Protein AF-A0A1U7GIL3-F1 (afdb_monomer)

Mean predicted aligned error: 12.91 Å

pLDDT: mean 74.35, std 17.23, range [34.69, 93.06]

Sequence (119 aa):
MAKARNFRKIQHPAPMVRARALSLGDRKPGAQVVPALVGRLDDPDPVVRMAAHEELKQRTGRDFGYVPWAEDPERQAAVGRWRDWLSGKEPRATPSPQTTATATPQHQATTQIRRTIPN

Radius of gyration: 22.85 Å; Cα contacts (8 Å, |Δi|>4): 111; chains: 1; bounding box: 63×76×37 Å

Secondary structure (DSSP, 8-state):
------GGGGG-SSHHHHHHHHHT---S-HHHHHHHHHGGGG-SSHHHHHHHHHHHHHHH-------TTS-HHHHHHHHHHHHHHHTTSPPPPP--S-S-S------------------

Nearest PDB structures (foldseek):
  6veh-assembly1_A  TM=5.799E-01  e=6.299E-01  synthetic construct
  8rbx-assembly1_d  TM=5.626E-01  e=5.298E-01  Homo sapiens
  7p0h-assembly2_B  TM=5.764E-01  e=6.674E-01  synthetic construct
  3ltm-assembly1_B  TM=5.778E-01  e=1.780E+00  synthetic construct

Solvent-accessible surface area (backbone atoms only — not comparable to full-atom values): 7508 Å² total; per-residue (Å²): 134,87,77,86,55,58,73,74,35,54,72,42,92,52,53,70,52,19,18,49,44,45,62,52,68,52,90,64,57,62,85,70,47,51,65,59,34,59,63,28,61,71,44,92,45,51,64,30,12,42,25,19,52,52,39,48,29,73,75,67,76,52,82,70,81,71,51,58,84,52,58,69,70,62,35,50,52,22,50,48,36,54,51,33,43,74,71,72,40,82,45,79,78,73,85,71,92,85,80,83,82,81,86,73,80,74,75,75,82,81,75,84,74,90,74,87,86,91,134

Structure (mmCIF, N/CA/C/O backbone):
data_AF-A0A1U7GIL3-F1
#
_entry.id   AF-A0A1U7GIL3-F1
#
loop_
_atom_site.gro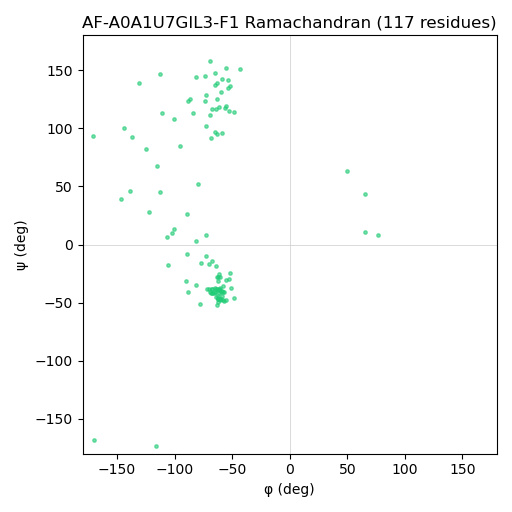up_PDB
_atom_site.id
_atom_site.type_symbol
_atom_site.label_atom_id
_atom_site.label_alt_id
_atom_site.label_comp_id
_atom_site.label_asym_id
_atom_site.label_entity_id
_atom_site.label_seq_id
_atom_site.pdbx_PDB_ins_code
_atom_site.Cartn_x
_atom_site.Cartn_y
_atom_site.Cartn_z
_atom_site.occupancy
_atom_site.B_iso_or_equiv
_atom_site.auth_seq_id
_atom_site.auth_comp_id
_atom_site.auth_asym_id
_atom_site.auth_atom_id
_atom_site.pdbx_PDB_model_num
ATOM 1 N N . MET A 1 1 ? -24.630 -6.626 -12.609 1.00 34.69 1 MET A N 1
ATOM 2 C CA . MET A 1 1 ? -24.094 -7.523 -11.555 1.00 34.69 1 MET A CA 1
ATOM 3 C C . MET A 1 1 ? -22.566 -7.480 -11.594 1.00 34.69 1 MET A C 1
ATOM 5 O O . MET A 1 1 ? -21.984 -7.938 -12.568 1.00 34.69 1 MET A O 1
ATOM 9 N N . ALA A 1 2 ? -21.898 -6.866 -10.611 1.00 39.28 2 ALA A N 1
ATOM 10 C CA . ALA A 1 2 ? -20.433 -6.777 -10.592 1.00 39.28 2 ALA A CA 1
ATOM 11 C C . ALA A 1 2 ? -19.829 -8.056 -9.981 1.00 39.28 2 ALA A C 1
ATOM 13 O O . ALA A 1 2 ? -20.034 -8.346 -8.805 1.00 39.28 2 ALA A O 1
ATOM 14 N N . LYS A 1 3 ? -19.122 -8.836 -10.806 1.00 42.94 3 LYS A N 1
ATOM 15 C CA . LYS A 1 3 ? -18.484 -10.115 -10.454 1.00 42.94 3 LYS A CA 1
ATOM 16 C C . LYS A 1 3 ? -17.401 -9.889 -9.386 1.00 42.94 3 LYS A C 1
ATOM 18 O O . LYS A 1 3 ? -16.503 -9.075 -9.602 1.00 42.94 3 LYS A O 1
ATOM 23 N N . ALA A 1 4 ? -17.489 -10.601 -8.260 1.00 48.56 4 ALA A N 1
ATOM 24 C CA . ALA A 1 4 ? -16.505 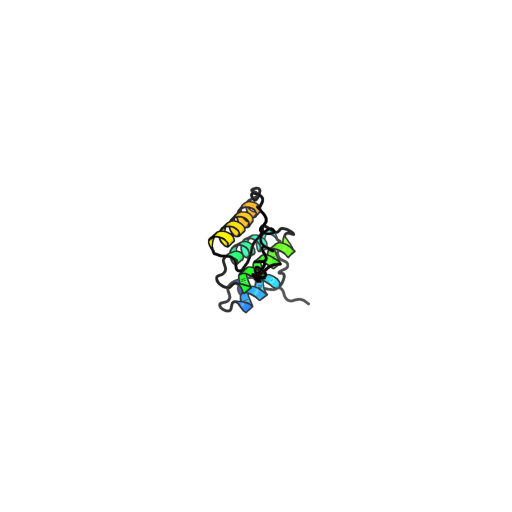-10.545 -7.176 1.00 48.56 4 ALA A CA 1
ATOM 25 C C . ALA A 1 4 ? -15.080 -10.810 -7.705 1.00 48.56 4 ALA A C 1
ATOM 27 O O . ALA A 1 4 ? -14.864 -11.698 -8.540 1.00 48.56 4 ALA A O 1
ATOM 28 N N . ARG A 1 5 ? -14.115 -9.989 -7.272 1.00 54.94 5 ARG A N 1
ATOM 29 C CA . ARG A 1 5 ? -12.754 -9.930 -7.818 1.00 54.94 5 ARG A CA 1
ATOM 30 C C . ARG A 1 5 ? -11.795 -10.707 -6.905 1.00 54.94 5 ARG A C 1
ATOM 32 O O . ARG A 1 5 ? -11.463 -10.301 -5.806 1.00 54.94 5 ARG A O 1
ATOM 39 N N . ASN A 1 6 ? -11.355 -11.872 -7.383 1.00 58.28 6 ASN A N 1
ATOM 40 C CA . ASN A 1 6 ? -10.619 -12.854 -6.582 1.00 58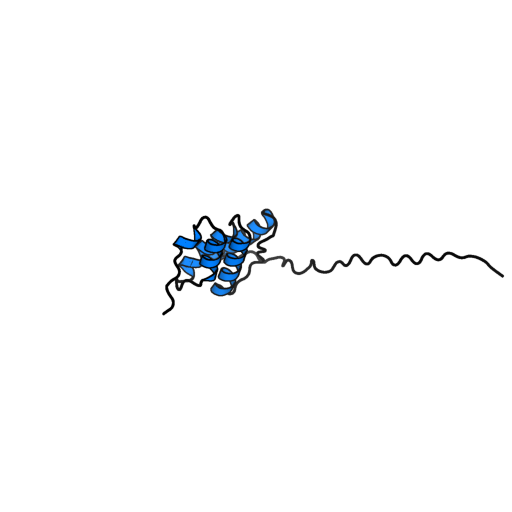.28 6 ASN A CA 1
ATOM 41 C C . ASN A 1 6 ? -9.171 -12.455 -6.239 1.00 58.28 6 ASN A C 1
ATOM 43 O O . ASN A 1 6 ? -8.340 -12.285 -7.131 1.00 58.28 6 ASN A O 1
ATOM 47 N N . PHE A 1 7 ? -8.839 -12.536 -4.946 1.00 61.66 7 PHE A N 1
ATOM 48 C CA . PHE A 1 7 ? -7.479 -12.464 -4.378 1.00 61.66 7 PHE A CA 1
ATOM 49 C C . PHE A 1 7 ? -6.461 -13.425 -5.013 1.00 61.66 7 PHE A C 1
ATOM 51 O O . PHE A 1 7 ? -5.267 -13.139 -5.015 1.00 61.66 7 PHE A O 1
ATOM 58 N N . ARG A 1 8 ? -6.914 -14.534 -5.615 1.00 63.06 8 ARG A N 1
ATOM 59 C CA . ARG A 1 8 ? -6.063 -15.441 -6.412 1.00 63.06 8 ARG A CA 1
ATOM 60 C C . ARG A 1 8 ? -5.271 -14.708 -7.505 1.00 63.06 8 ARG A C 1
ATOM 62 O O . ARG A 1 8 ? -4.172 -15.126 -7.840 1.00 63.06 8 ARG A O 1
ATOM 69 N N . LYS A 1 9 ? -5.793 -13.599 -8.042 1.00 66.44 9 LYS A N 1
ATOM 70 C CA . LYS A 1 9 ? -5.129 -12.827 -9.108 1.00 66.44 9 LYS A CA 1
ATOM 71 C C . LYS A 1 9 ? -3.972 -11.952 -8.613 1.00 66.44 9 LYS A C 1
ATOM 73 O O . LYS A 1 9 ? -3.138 -11.556 -9.418 1.00 66.44 9 LYS A O 1
ATOM 78 N N . ILE A 1 10 ? -3.871 -11.710 -7.305 1.00 70.62 10 ILE A N 1
ATOM 79 C CA . ILE A 1 10 ? -2.746 -10.983 -6.695 1.00 70.62 10 ILE A CA 1
ATOM 80 C C . ILE A 1 10 ? -1.450 -11.819 -6.750 1.00 70.62 10 ILE A C 1
ATOM 82 O O . ILE A 1 10 ? -0.361 -11.274 -6.633 1.00 70.62 10 ILE A O 1
ATOM 86 N N . GLN A 1 11 ? -1.537 -13.133 -6.980 1.00 75.62 11 GLN A N 1
ATOM 87 C CA . GLN A 1 11 ? -0.385 -14.042 -7.107 1.00 75.62 11 GLN A CA 1
ATOM 88 C C . GLN A 1 11 ? -0.029 -14.374 -8.570 1.00 75.62 11 GLN A C 1
ATOM 90 O O . GLN A 1 11 ? 0.721 -15.306 -8.833 1.00 75.62 11 GLN A O 1
ATOM 95 N N . HIS A 1 12 ? -0.575 -13.638 -9.539 1.00 80.50 12 HIS A N 1
ATOM 96 C CA . HIS A 1 12 ? -0.363 -13.912 -10.960 1.00 80.50 12 HIS A CA 1
ATOM 97 C C . HIS A 1 12 ? 1.057 -13.511 -11.429 1.00 80.50 12 HIS A C 1
ATOM 99 O O . HIS A 1 12 ? 1.563 -12.474 -10.984 1.00 80.50 12 HIS A O 1
ATOM 105 N N . PRO A 1 13 ? 1.690 -14.252 -12.367 1.00 82.00 13 PRO A N 1
ATOM 106 C CA . PRO A 1 13 ? 3.029 -13.916 -12.869 1.00 82.00 13 PRO A CA 1
ATOM 107 C C . PRO A 1 13 ? 3.085 -12.535 -13.539 1.00 82.00 13 PRO A C 1
ATOM 109 O O . PRO A 1 13 ? 4.020 -11.770 -13.319 1.00 82.00 13 PRO A O 1
ATOM 112 N N . ALA A 1 14 ? 2.050 -12.167 -14.299 1.00 85.25 14 ALA A N 1
ATOM 113 C CA . ALA A 1 14 ? 1.977 -10.856 -14.945 1.00 85.25 14 ALA A CA 1
ATOM 114 C C . ALA A 1 14 ? 1.670 -9.715 -13.939 1.00 85.25 14 ALA A C 1
ATOM 116 O O . ALA A 1 14 ? 0.608 -9.751 -13.303 1.00 85.25 14 ALA A O 1
ATOM 117 N N . PRO A 1 15 ? 2.516 -8.668 -13.844 1.00 82.44 15 PRO A N 1
ATOM 118 C CA . PRO A 1 15 ? 2.360 -7.574 -12.878 1.00 82.44 15 PRO A CA 1
ATOM 119 C C . PRO A 1 15 ? 1.092 -6.748 -13.095 1.00 82.44 15 PRO A C 1
ATOM 121 O O . PRO A 1 15 ? 0.386 -6.434 -12.141 1.00 82.44 15 PRO A O 1
ATOM 124 N N . MET A 1 16 ? 0.709 -6.499 -14.350 1.00 83.81 16 MET A N 1
ATOM 125 C CA . MET A 1 16 ? -0.540 -5.799 -14.678 1.00 83.81 16 MET A CA 1
ATOM 126 C C . MET A 1 16 ? -1.783 -6.506 -14.116 1.00 83.81 16 MET A C 1
ATOM 128 O O . MET A 1 16 ? -2.739 -5.855 -13.689 1.00 83.81 16 MET A O 1
ATOM 132 N N . VAL A 1 17 ? -1.775 -7.844 -14.087 1.00 84.12 17 VAL A N 1
ATOM 133 C CA . VAL A 1 17 ? -2.876 -8.637 -13.519 1.00 84.12 17 VAL A CA 1
ATOM 134 C C . VAL A 1 17 ? -2.890 -8.519 -11.997 1.00 84.12 17 VAL A C 1
ATOM 136 O O . VAL A 1 17 ? -3.975 -8.393 -11.426 1.00 84.12 17 VAL A O 1
ATOM 139 N N . ARG A 1 18 ? -1.714 -8.491 -11.351 1.00 84.69 18 ARG A N 1
ATOM 140 C CA . ARG A 1 18 ? -1.599 -8.246 -9.906 1.00 84.69 18 ARG A CA 1
ATOM 141 C C . ARG A 1 18 ? -2.100 -6.853 -9.544 1.00 84.69 18 ARG A C 1
ATOM 143 O O . ARG A 1 18 ? -2.990 -6.749 -8.711 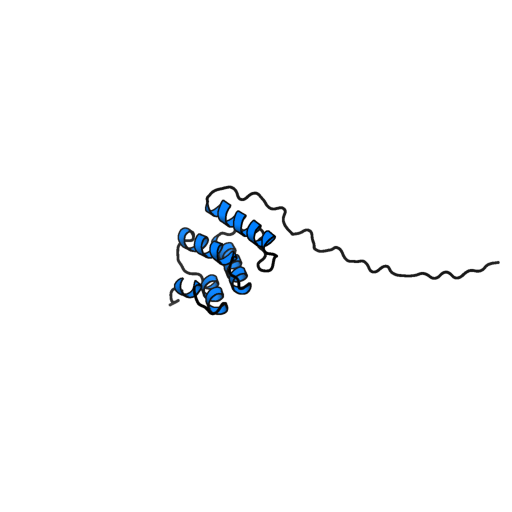1.00 84.69 18 ARG A O 1
ATOM 150 N N . ALA A 1 19 ? -1.614 -5.811 -10.218 1.00 80.19 19 ALA A N 1
ATOM 151 C CA . ALA A 1 19 ? -2.020 -4.427 -9.983 1.00 80.19 19 ALA A CA 1
ATOM 152 C C . ALA A 1 19 ? -3.538 -4.251 -10.142 1.00 80.19 19 ALA A C 1
ATOM 154 O O . ALA A 1 19 ? -4.203 -3.765 -9.228 1.00 80.19 19 ALA A O 1
ATOM 155 N N . ARG A 1 20 ? -4.124 -4.767 -11.237 1.00 79.44 20 ARG A N 1
ATOM 156 C CA . ARG A 1 20 ? -5.588 -4.787 -11.391 1.00 79.44 20 ARG A CA 1
ATOM 157 C C . ARG A 1 20 ? -6.274 -5.534 -10.254 1.00 79.44 20 ARG A C 1
ATOM 159 O O . ARG A 1 20 ? -7.328 -5.107 -9.813 1.00 79.44 20 ARG A O 1
ATOM 166 N N . ALA A 1 21 ? -5.739 -6.656 -9.787 1.00 81.31 21 ALA A N 1
ATOM 167 C CA . ALA A 1 21 ? -6.371 -7.397 -8.701 1.00 81.31 21 ALA A CA 1
ATOM 168 C C . ALA A 1 21 ? -6.446 -6.592 -7.389 1.00 81.31 21 ALA A C 1
ATOM 170 O O . ALA A 1 21 ? -7.379 -6.817 -6.624 1.00 81.31 21 ALA A O 1
ATOM 171 N N . LEU A 1 22 ? -5.517 -5.654 -7.164 1.00 79.19 22 LEU A N 1
ATOM 172 C CA . LEU A 1 22 ? -5.503 -4.767 -5.997 1.00 79.19 22 LEU A CA 1
ATOM 173 C C . LEU A 1 22 ? -6.517 -3.631 -6.142 1.00 79.19 22 LEU A C 1
ATOM 175 O O . LEU A 1 22 ? -7.372 -3.484 -5.280 1.00 79.19 22 LEU A O 1
ATOM 179 N N . SER A 1 23 ? -6.493 -2.910 -7.269 1.00 68.00 23 SER A N 1
ATOM 180 C CA . SER A 1 23 ? -7.362 -1.743 -7.514 1.00 68.00 23 SER A CA 1
ATOM 181 C C . SER A 1 23 ? -8.829 -2.092 -7.771 1.00 68.00 23 SER A C 1
ATOM 183 O O . SER A 1 23 ? -9.685 -1.219 -7.891 1.00 68.00 23 SER A O 1
ATOM 185 N N . LEU A 1 24 ? -9.146 -3.375 -7.953 1.00 61.16 24 LEU A N 1
ATOM 186 C CA . LEU A 1 24 ? -10.499 -3.811 -8.278 1.00 61.16 24 LEU A CA 1
ATOM 187 C C . LEU A 1 24 ? -11.356 -4.087 -7.034 1.00 61.16 24 LEU A C 1
ATOM 189 O O . LEU A 1 24 ? -12.330 -4.821 -7.166 1.00 61.16 24 LEU A O 1
ATOM 193 N N . GLY A 1 25 ? -11.092 -3.456 -5.886 1.00 60.09 25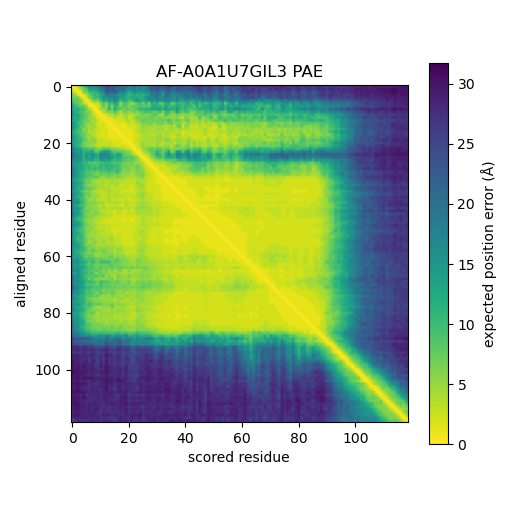 GLY A N 1
ATOM 194 C CA . GLY A 1 25 ? -12.098 -3.235 -4.841 1.00 60.09 25 GLY A CA 1
ATOM 195 C C . GLY A 1 25 ? -12.895 -4.484 -4.452 1.00 60.09 25 GLY A C 1
ATOM 196 O O . GLY A 1 25 ? -14.105 -4.555 -4.683 1.00 60.09 25 GLY A O 1
ATOM 197 N N . ASP A 1 26 ? -12.229 -5.503 -3.907 1.00 65.19 26 ASP A N 1
ATOM 198 C CA . ASP A 1 26 ? -12.942 -6.655 -3.355 1.00 65.19 26 ASP A CA 1
ATOM 199 C C . ASP A 1 26 ? -13.780 -6.217 -2.141 1.00 65.19 26 ASP A C 1
ATOM 201 O O . ASP A 1 26 ? -13.306 -5.446 -1.301 1.00 65.19 26 ASP A O 1
ATOM 205 N N . ARG A 1 27 ? -15.024 -6.706 -2.035 1.00 68.25 27 ARG A N 1
ATOM 206 C CA . ARG A 1 27 ? -15.970 -6.347 -0.955 1.00 68.25 27 ARG A CA 1
ATOM 207 C C . ARG A 1 27 ? -15.613 -6.960 0.402 1.00 68.25 27 ARG A C 1
ATOM 209 O O . ARG A 1 27 ? -16.413 -6.901 1.332 1.00 68.25 27 ARG A O 1
ATOM 216 N N . LYS A 1 28 ? -14.445 -7.589 0.520 1.00 72.38 28 LYS A N 1
ATOM 217 C CA . LYS A 1 28 ? -14.003 -8.165 1.781 1.00 72.38 28 LYS A CA 1
ATOM 218 C C . LYS A 1 28 ? -13.777 -7.092 2.846 1.00 72.38 28 LYS A C 1
ATOM 220 O O . LYS A 1 28 ? -13.335 -5.986 2.514 1.00 72.38 28 LYS A O 1
ATOM 225 N N . PRO A 1 29 ? -14.030 -7.437 4.121 1.00 76.88 29 PRO A N 1
ATOM 226 C CA . PRO A 1 29 ? -13.757 -6.554 5.244 1.00 76.88 29 PRO A CA 1
ATOM 227 C C . PRO A 1 29 ? -12.308 -6.067 5.235 1.00 76.88 29 PRO A C 1
ATOM 229 O O . PRO A 1 29 ? -11.388 -6.844 4.963 1.00 76.88 29 PRO A O 1
ATOM 232 N N . GLY A 1 30 ? -12.097 -4.796 5.591 1.00 74.44 30 GLY A N 1
ATOM 233 C CA . GLY A 1 30 ? -10.765 -4.184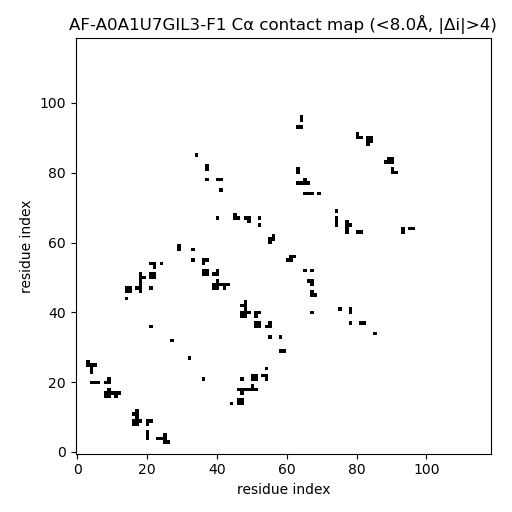 5.647 1.00 74.44 30 GLY A CA 1
ATOM 234 C C . GLY A 1 30 ? -9.763 -5.006 6.463 1.00 74.44 30 GLY A C 1
ATOM 235 O O . GLY A 1 30 ? -8.635 -5.189 6.019 1.00 74.44 30 GLY A O 1
ATOM 236 N N . ALA A 1 31 ? -10.204 -5.617 7.567 1.00 76.31 31 ALA A N 1
ATOM 237 C CA . ALA A 1 31 ? -9.378 -6.485 8.412 1.00 76.31 31 ALA A CA 1
ATOM 238 C C . ALA A 1 31 ? -8.718 -7.660 7.660 1.00 76.31 31 ALA A C 1
ATOM 240 O O . ALA A 1 31 ? -7.623 -8.078 8.018 1.00 76.31 31 ALA A O 1
ATOM 241 N N . GLN A 1 32 ? -9.350 -8.178 6.601 1.00 78.56 32 GLN A N 1
ATOM 242 C CA . GLN A 1 32 ? -8.794 -9.275 5.803 1.00 78.56 32 GLN A CA 1
ATOM 243 C C . GLN A 1 32 ? -7.927 -8.773 4.641 1.00 78.56 32 GLN A C 1
ATOM 245 O O . GLN A 1 32 ? -6.985 -9.446 4.224 1.00 78.56 32 GLN A O 1
ATOM 250 N N . VAL A 1 33 ? -8.257 -7.604 4.090 1.00 84.31 33 VAL A N 1
ATOM 251 C CA . VAL A 1 33 ? -7.633 -7.082 2.866 1.00 84.31 33 VAL A CA 1
ATOM 252 C C . VAL A 1 33 ? -6.383 -6.262 3.164 1.00 84.31 33 VAL A C 1
ATOM 254 O O . VAL A 1 33 ? -5.379 -6.401 2.471 1.00 84.31 33 VAL A O 1
ATOM 257 N N . VAL A 1 34 ? -6.424 -5.437 4.208 1.00 88.06 34 VAL A N 1
ATOM 258 C CA . VAL A 1 34 ? -5.346 -4.509 4.568 1.00 88.06 34 VAL A CA 1
ATOM 259 C C . VAL A 1 34 ? -4.009 -5.230 4.804 1.00 88.06 34 VAL A C 1
ATOM 261 O O . VAL A 1 34 ? -3.035 -4.819 4.176 1.00 88.06 34 VAL A O 1
ATOM 264 N N . PRO A 1 35 ? -3.918 -6.337 5.575 1.00 88.62 35 PRO A N 1
ATOM 265 C CA . PRO A 1 35 ? -2.651 -7.060 5.734 1.00 88.62 35 PRO A CA 1
ATOM 266 C C . PRO A 1 35 ? -2.067 -7.556 4.404 1.00 88.62 35 PRO A C 1
ATOM 268 O O . PRO A 1 35 ? -0.862 -7.470 4.166 1.00 88.62 35 PRO A O 1
ATOM 271 N N . ALA A 1 36 ? -2.929 -8.045 3.506 1.00 88.00 36 ALA A N 1
ATOM 272 C CA . ALA A 1 36 ? -2.509 -8.536 2.199 1.00 88.00 36 ALA A CA 1
ATOM 273 C C . ALA A 1 36 ? -1.987 -7.404 1.302 1.00 88.00 36 ALA A C 1
ATOM 275 O O . ALA A 1 36 ? -1.009 -7.608 0.585 1.00 88.00 36 ALA A O 1
ATOM 276 N N . LEU A 1 37 ? -2.609 -6.221 1.362 1.00 89.31 37 LEU A N 1
ATOM 277 C CA . LEU A 1 37 ? -2.169 -5.031 0.634 1.00 89.31 37 LEU A CA 1
ATOM 278 C C . LEU A 1 37 ? -0.838 -4.488 1.161 1.00 89.31 37 LEU A C 1
ATOM 280 O O . LEU A 1 37 ? 0.033 -4.174 0.355 1.00 89.31 37 LEU A O 1
ATOM 284 N N . VAL A 1 38 ? -0.640 -4.445 2.485 1.00 91.75 38 VAL A N 1
ATOM 285 C CA . VAL A 1 38 ? 0.648 -4.047 3.084 1.00 91.75 38 VAL A CA 1
ATOM 286 C C . VAL A 1 38 ? 1.773 -4.951 2.580 1.00 91.75 38 VAL A C 1
ATOM 288 O O . VAL A 1 38 ? 2.831 -4.462 2.202 1.00 91.75 38 VAL A O 1
ATOM 291 N N . GLY A 1 39 ? 1.531 -6.260 2.459 1.00 90.31 39 GLY A N 1
ATOM 292 C CA . GLY A 1 39 ? 2.500 -7.185 1.865 1.00 90.31 39 GLY A CA 1
ATOM 293 C C . GLY A 1 39 ? 2.809 -6.936 0.380 1.00 90.31 39 GLY A C 1
ATOM 294 O O . GLY A 1 39 ? 3.822 -7.421 -0.110 1.00 90.31 39 GLY A O 1
ATOM 295 N N . ARG A 1 40 ? 1.967 -6.199 -0.360 1.00 91.50 40 ARG A N 1
ATOM 296 C CA . ARG A 1 40 ? 2.209 -5.846 -1.775 1.00 91.50 40 ARG A CA 1
ATOM 297 C C . ARG A 1 40 ? 2.992 -4.552 -1.964 1.00 91.50 40 ARG A C 1
ATOM 299 O O . ARG A 1 40 ? 3.428 -4.278 -3.077 1.00 91.50 40 ARG A O 1
ATOM 306 N N . LEU A 1 41 ? 3.236 -3.802 -0.893 1.00 92.38 41 LEU A N 1
ATOM 307 C CA . LEU A 1 41 ? 4.162 -2.670 -0.911 1.00 92.38 41 LEU A CA 1
ATOM 308 C C . LEU A 1 41 ? 5.626 -3.107 -1.115 1.00 92.38 41 LEU A C 1
ATOM 310 O O . LEU A 1 41 ? 6.475 -2.282 -1.447 1.00 92.38 41 LEU A O 1
ATOM 314 N N . ASP A 1 42 ? 5.909 -4.400 -0.964 1.00 91.00 42 ASP A N 1
ATOM 315 C CA . ASP A 1 42 ? 7.212 -5.018 -1.224 1.00 91.00 42 ASP A CA 1
ATOM 316 C C . ASP A 1 42 ? 7.262 -5.769 -2.570 1.00 91.00 42 ASP A C 1
ATOM 318 O O . ASP A 1 42 ? 8.214 -6.500 -2.831 1.00 91.00 42 ASP A O 1
ATOM 322 N N . ASP A 1 43 ? 6.253 -5.626 -3.442 1.00 92.00 43 ASP A N 1
ATOM 323 C CA . ASP A 1 43 ? 6.264 -6.298 -4.750 1.00 92.00 43 ASP A CA 1
ATOM 324 C C . ASP A 1 43 ? 7.438 -5.785 -5.612 1.00 92.00 43 ASP A C 1
ATOM 326 O O . ASP A 1 43 ? 7.698 -4.576 -5.632 1.00 92.00 43 ASP A O 1
ATOM 330 N N . PRO A 1 44 ? 8.155 -6.658 -6.345 1.00 88.31 44 PRO A N 1
ATOM 331 C CA . PRO A 1 44 ? 9.263 -6.231 -7.202 1.00 88.31 44 PRO A CA 1
ATOM 332 C C . PRO A 1 44 ? 8.819 -5.246 -8.290 1.00 88.31 44 PRO A C 1
ATOM 334 O O . PRO A 1 44 ? 9.601 -4.392 -8.707 1.00 88.31 44 PRO A O 1
ATOM 337 N N . ASP A 1 45 ? 7.558 -5.318 -8.721 1.00 90.44 45 ASP A N 1
ATOM 338 C CA . ASP A 1 45 ? 7.027 -4.449 -9.759 1.00 90.44 45 ASP A CA 1
ATOM 339 C C . ASP A 1 45 ? 6.464 -3.129 -9.179 1.00 90.44 45 ASP A C 1
ATOM 341 O O . ASP A 1 45 ? 5.553 -3.153 -8.341 1.00 90.44 45 ASP A O 1
ATOM 345 N N . PRO A 1 46 ? 6.951 -1.956 -9.631 1.00 88.25 46 PRO A N 1
ATOM 346 C CA . PRO A 1 46 ? 6.520 -0.655 -9.113 1.00 88.25 46 PRO A CA 1
ATOM 347 C C . PRO A 1 46 ? 5.038 -0.348 -9.364 1.00 88.25 46 PRO A C 1
ATOM 349 O O . PRO A 1 46 ? 4.421 0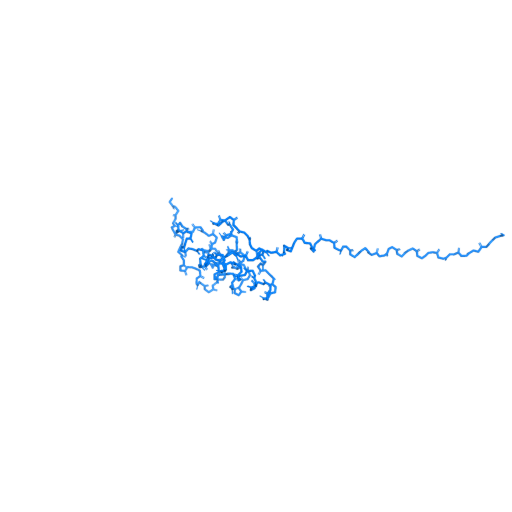.363 -8.569 1.00 88.25 46 PRO A O 1
ATOM 352 N N . VAL A 1 47 ? 4.435 -0.896 -10.424 1.00 88.88 47 VAL A N 1
ATOM 353 C CA . VAL A 1 47 ? 3.009 -0.696 -10.724 1.00 88.88 47 VAL A CA 1
ATOM 354 C C . VAL A 1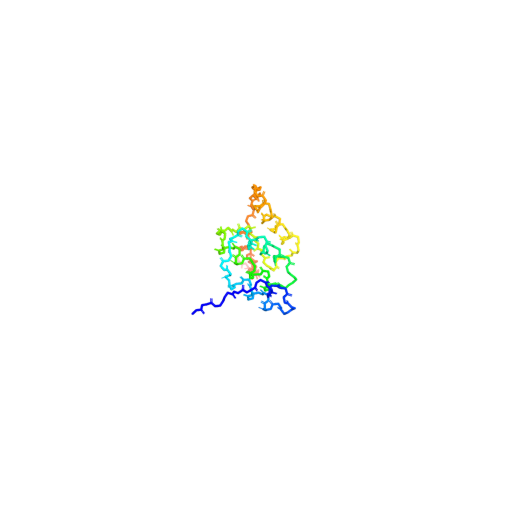 47 ? 2.151 -1.428 -9.697 1.00 88.88 47 VAL A C 1
ATOM 356 O O . VAL A 1 47 ? 1.129 -0.903 -9.252 1.00 88.88 47 VAL A O 1
ATOM 359 N N . VAL A 1 48 ? 2.578 -2.617 -9.268 1.00 90.25 48 VAL A N 1
ATOM 360 C CA . VAL A 1 48 ? 1.898 -3.366 -8.202 1.00 90.25 48 VAL A CA 1
ATOM 361 C C . VAL A 1 48 ? 2.012 -2.639 -6.865 1.00 90.25 48 VAL A C 1
ATOM 363 O O . VAL A 1 48 ? 1.011 -2.518 -6.157 1.00 90.25 48 VAL A O 1
ATOM 366 N N . ARG A 1 49 ? 3.190 -2.088 -6.552 1.00 93.06 49 ARG A N 1
ATOM 367 C CA . ARG A 1 49 ? 3.411 -1.275 -5.345 1.00 93.06 49 ARG A CA 1
ATOM 368 C C . ARG A 1 49 ? 2.515 -0.040 -5.301 1.00 93.06 49 ARG A C 1
ATOM 370 O O . ARG A 1 49 ? 1.861 0.215 -4.292 1.00 93.06 49 ARG A O 1
ATOM 377 N N . MET A 1 50 ? 2.433 0.688 -6.412 1.00 90.56 50 MET A N 1
ATOM 378 C CA . MET A 1 50 ? 1.551 1.848 -6.554 1.00 90.56 50 MET A CA 1
ATOM 379 C C . MET A 1 50 ? 0.079 1.459 -6.364 1.00 90.56 50 MET A C 1
ATOM 381 O O . MET A 1 50 ? -0.631 2.092 -5.587 1.00 90.56 50 MET A O 1
ATOM 385 N N . ALA A 1 51 ? -0.373 0.388 -7.022 1.00 90.69 51 ALA A N 1
ATOM 386 C CA . ALA A 1 51 ? -1.748 -0.089 -6.893 1.00 90.69 51 ALA A CA 1
ATOM 387 C C . ALA A 1 51 ? -2.092 -0.517 -5.455 1.00 90.69 51 ALA A C 1
ATOM 389 O O . ALA A 1 51 ? -3.198 -0.254 -4.986 1.00 90.69 51 ALA A O 1
ATOM 390 N N . ALA A 1 52 ? -1.150 -1.146 -4.744 1.00 90.88 52 ALA A N 1
ATOM 391 C CA . ALA A 1 52 ? -1.311 -1.514 -3.339 1.00 90.88 52 ALA A CA 1
ATOM 392 C C . ALA A 1 52 ? -1.451 -0.284 -2.435 1.00 90.88 52 ALA A C 1
ATOM 394 O O . ALA A 1 52 ? -2.328 -0.245 -1.573 1.00 90.88 52 ALA A O 1
ATOM 395 N N . HIS A 1 53 ? -0.595 0.716 -2.647 1.00 92.38 53 HIS A N 1
ATOM 396 C CA . HIS A 1 53 ? -0.593 1.957 -1.884 1.00 92.38 53 HIS A CA 1
ATOM 397 C C . HIS A 1 53 ? -1.899 2.745 -2.043 1.00 92.38 53 HIS A C 1
ATOM 399 O O . HIS A 1 53 ? -2.508 3.146 -1.051 1.00 92.38 53 HIS A O 1
ATOM 405 N N . GLU A 1 54 ? -2.369 2.908 -3.279 1.00 90.31 54 GLU A N 1
ATOM 406 C CA . GLU A 1 54 ? -3.617 3.618 -3.557 1.00 90.31 54 GLU A CA 1
ATOM 407 C C . GLU A 1 54 ? -4.833 2.890 -2.966 1.00 90.31 54 GLU A C 1
ATOM 409 O O . GLU A 1 54 ? -5.690 3.521 -2.348 1.00 90.31 54 GLU A O 1
ATOM 414 N N . GLU A 1 55 ? -4.884 1.558 -3.055 1.00 89.56 55 GLU A N 1
ATOM 415 C CA . GLU A 1 55 ? -5.964 0.775 -2.441 1.00 89.56 55 GLU A CA 1
ATOM 416 C C . GLU A 1 55 ? -5.943 0.873 -0.901 1.00 89.56 55 GLU A C 1
ATOM 418 O O . GLU A 1 55 ? -6.998 0.953 -0.265 1.00 89.56 55 GLU A O 1
ATOM 423 N N . LEU A 1 56 ? -4.758 0.912 -0.277 1.00 89.44 56 LEU A N 1
ATOM 424 C CA . LEU A 1 56 ? -4.627 1.123 1.169 1.00 89.44 56 LEU A CA 1
ATOM 425 C C . LEU A 1 56 ? -5.179 2.483 1.595 1.00 89.44 56 LEU A C 1
ATOM 427 O O . LEU A 1 56 ? -5.956 2.545 2.552 1.00 89.44 56 LEU A O 1
ATOM 431 N N . LYS A 1 57 ? -4.838 3.552 0.871 1.00 90.12 57 LYS A N 1
ATOM 432 C CA . LYS A 1 57 ? -5.363 4.901 1.128 1.00 90.12 57 LYS A CA 1
ATOM 433 C C . LYS A 1 57 ? -6.876 4.945 0.986 1.00 90.12 57 LYS A C 1
ATOM 435 O O . LYS A 1 57 ? -7.554 5.437 1.882 1.00 90.12 57 LYS A O 1
ATOM 440 N N . GLN A 1 58 ? -7.415 4.362 -0.083 1.00 86.69 58 GLN A N 1
ATOM 441 C CA . GLN A 1 58 ? -8.860 4.332 -0.321 1.00 86.69 58 GLN A CA 1
ATOM 442 C C . GLN A 1 58 ? -9.625 3.576 0.773 1.00 86.69 58 GLN A C 1
ATOM 444 O O . GLN A 1 58 ? -10.702 4.006 1.177 1.00 86.69 58 GLN A O 1
ATOM 449 N N . ARG A 1 59 ? -9.082 2.462 1.279 1.00 85.12 59 ARG A N 1
ATOM 450 C CA . ARG A 1 59 ? -9.759 1.640 2.299 1.00 85.12 59 ARG A CA 1
ATOM 451 C C . ARG A 1 59 ? -9.611 2.156 3.721 1.00 85.12 59 ARG A C 1
ATOM 453 O O . ARG A 1 59 ? -10.506 1.939 4.532 1.00 85.12 59 ARG A O 1
ATOM 460 N N . THR A 1 60 ? -8.461 2.737 4.049 1.00 86.25 60 THR A N 1
ATOM 461 C CA . THR A 1 60 ? -8.112 3.102 5.433 1.00 86.25 60 THR A CA 1
ATOM 462 C C . THR A 1 60 ? -8.207 4.600 5.700 1.00 86.25 60 THR A C 1
ATOM 464 O O . THR A 1 60 ? -8.240 4.997 6.862 1.00 86.25 60 THR A O 1
ATOM 467 N N . GLY A 1 61 ? -8.221 5.429 4.649 1.00 87.56 61 GLY A N 1
ATOM 468 C CA . GLY A 1 61 ? -8.129 6.886 4.750 1.00 87.56 61 GLY A CA 1
ATOM 469 C C . GLY A 1 61 ? -6.787 7.383 5.294 1.00 87.56 61 GLY A C 1
ATOM 470 O O . GLY A 1 61 ? -6.675 8.551 5.653 1.00 87.56 61 GLY A O 1
ATOM 471 N N . ARG A 1 62 ? -5.782 6.505 5.406 1.00 86.06 62 ARG A N 1
ATOM 472 C CA . ARG A 1 62 ? -4.480 6.804 6.006 1.00 86.06 62 ARG A CA 1
ATOM 473 C C . ARG A 1 62 ? -3.380 6.772 4.962 1.00 86.06 62 ARG A C 1
ATOM 475 O O . ARG A 1 62 ? -3.406 5.972 4.030 1.00 86.06 62 ARG A O 1
ATOM 482 N N . ASP A 1 63 ? -2.395 7.628 5.183 1.00 87.81 63 ASP A N 1
ATOM 483 C CA . ASP A 1 63 ? -1.159 7.695 4.425 1.00 87.81 63 ASP A CA 1
ATOM 484 C C . ASP A 1 63 ? 0.021 7.734 5.403 1.00 87.81 63 ASP A C 1
ATOM 486 O O . ASP A 1 63 ? -0.048 8.399 6.437 1.00 87.81 63 ASP A O 1
ATOM 490 N N . PHE A 1 64 ? 1.090 6.999 5.091 1.00 87.44 64 PHE A N 1
ATOM 491 C CA . PHE A 1 64 ? 2.314 6.959 5.901 1.00 87.44 64 PHE A CA 1
ATOM 492 C C . PHE A 1 64 ? 3.555 7.365 5.096 1.00 87.44 64 PHE A C 1
ATOM 494 O O . PHE A 1 64 ? 4.659 6.899 5.393 1.00 87.44 64 PHE A O 1
ATOM 501 N N . GLY A 1 65 ? 3.381 8.203 4.066 1.00 85.75 65 GLY A N 1
ATOM 502 C CA . GLY A 1 65 ? 4.465 8.710 3.226 1.00 85.75 65 GLY A CA 1
ATOM 503 C C . GLY A 1 65 ? 5.154 7.614 2.418 1.00 85.75 65 GLY A C 1
ATOM 504 O O . GLY A 1 65 ? 6.380 7.545 2.395 1.00 85.75 65 GLY A O 1
ATOM 505 N N . TYR A 1 66 ? 4.380 6.701 1.830 1.00 89.12 66 TYR A N 1
ATOM 506 C CA . TYR A 1 66 ? 4.930 5.624 1.011 1.00 89.12 66 TYR A CA 1
ATOM 507 C C . TYR A 1 66 ? 5.112 6.091 -0.436 1.00 89.12 66 TYR A C 1
ATOM 509 O O . TYR A 1 66 ? 4.154 6.510 -1.080 1.00 89.12 66 TYR A O 1
ATOM 517 N N . VAL A 1 67 ? 6.331 5.964 -0.960 1.00 90.19 67 VAL A N 1
ATOM 518 C CA . VAL A 1 67 ? 6.671 6.323 -2.341 1.00 90.19 67 VAL A CA 1
ATOM 519 C C . VAL A 1 67 ? 6.980 5.039 -3.130 1.00 90.19 67 VAL A C 1
ATOM 521 O O . VAL A 1 67 ? 7.980 4.377 -2.844 1.00 90.19 67 VAL A O 1
ATOM 524 N N . PRO A 1 68 ? 6.159 4.648 -4.128 1.00 87.88 68 PRO A N 1
ATOM 525 C CA . PRO A 1 68 ? 6.312 3.367 -4.835 1.00 87.88 68 PRO A CA 1
ATOM 526 C C . PRO A 1 68 ? 7.642 3.183 -5.580 1.00 87.88 68 PRO A C 1
ATOM 528 O O . PRO A 1 68 ? 8.067 2.049 -5.807 1.00 87.88 68 PRO A O 1
ATOM 531 N N . TRP A 1 69 ? 8.288 4.276 -5.978 1.00 87.00 69 TRP A N 1
ATOM 532 C CA . TRP A 1 69 ? 9.553 4.298 -6.722 1.00 87.00 69 TRP A CA 1
ATOM 533 C C . TRP A 1 69 ? 10.756 4.720 -5.870 1.00 87.00 69 TRP A C 1
ATOM 535 O O . TRP A 1 69 ? 11.833 4.904 -6.424 1.00 87.00 69 TRP A O 1
ATOM 545 N N . ALA A 1 70 ? 10.589 4.889 -4.555 1.00 87.88 70 ALA A N 1
ATOM 546 C CA . ALA A 1 70 ? 11.715 5.189 -3.679 1.00 87.88 70 ALA A CA 1
ATOM 547 C C . ALA A 1 70 ? 12.665 3.991 -3.534 1.00 87.88 70 ALA A C 1
ATOM 549 O O . ALA A 1 70 ? 12.274 2.827 -3.708 1.00 87.88 70 ALA A O 1
ATOM 550 N N . GLU A 1 71 ? 13.903 4.313 -3.163 1.00 87.31 71 GLU A N 1
ATOM 551 C CA . GLU A 1 71 ? 14.961 3.359 -2.842 1.00 87.31 71 GLU A CA 1
ATOM 552 C C . GLU A 1 71 ? 14.517 2.378 -1.744 1.00 87.31 71 GLU A C 1
ATOM 554 O O . GLU A 1 71 ? 13.686 2.698 -0.884 1.00 87.31 71 GLU A O 1
ATOM 559 N N . ASP A 1 72 ? 15.086 1.169 -1.751 1.00 86.44 72 ASP A N 1
ATOM 560 C CA . ASP A 1 72 ? 14.704 0.089 -0.832 1.00 86.44 72 ASP A CA 1
ATOM 561 C C . ASP A 1 72 ? 14.629 0.510 0.647 1.00 86.44 72 ASP A C 1
ATOM 563 O O . ASP A 1 72 ? 13.611 0.206 1.278 1.00 86.44 72 ASP A O 1
ATOM 567 N N . PRO A 1 73 ? 15.608 1.243 1.218 1.00 87.62 73 PRO A N 1
ATOM 568 C CA . PRO A 1 73 ? 15.571 1.618 2.632 1.00 87.62 73 PRO A CA 1
ATOM 569 C C . PRO A 1 73 ? 14.404 2.550 2.981 1.00 87.62 73 PRO A C 1
ATOM 571 O O . PRO A 1 73 ? 13.740 2.368 4.004 1.00 87.62 73 PRO A O 1
ATOM 574 N N . GLU A 1 74 ? 14.122 3.532 2.124 1.00 87.19 74 GLU A N 1
ATOM 575 C CA . GLU A 1 74 ? 13.025 4.483 2.322 1.00 87.19 74 GLU A CA 1
ATOM 576 C C . GLU A 1 74 ? 11.672 3.777 2.207 1.00 87.19 74 GLU A C 1
ATOM 578 O O . GLU A 1 74 ? 10.772 3.967 3.036 1.00 87.19 74 GLU A O 1
ATOM 583 N N . ARG A 1 75 ? 11.557 2.875 1.229 1.00 90.94 75 ARG A N 1
ATOM 584 C CA . ARG A 1 75 ? 10.367 2.055 1.038 1.00 90.94 75 ARG A CA 1
ATOM 585 C C . ARG A 1 75 ? 10.116 1.146 2.238 1.00 90.94 75 ARG A C 1
ATOM 587 O O . ARG A 1 75 ? 8.998 1.122 2.750 1.00 90.94 75 ARG A O 1
ATOM 594 N N . GLN A 1 76 ? 11.146 0.456 2.736 1.00 91.00 76 GLN A N 1
ATOM 595 C CA . GLN A 1 76 ? 11.034 -0.399 3.922 1.00 91.00 76 GLN A CA 1
ATOM 596 C C . GLN A 1 76 ? 10.620 0.391 5.166 1.00 91.00 76 GLN A C 1
ATOM 598 O O . GLN A 1 76 ? 9.808 -0.099 5.951 1.00 91.00 76 GLN A O 1
ATOM 603 N N . ALA A 1 77 ? 11.108 1.623 5.335 1.00 89.69 77 ALA A N 1
ATOM 604 C CA . ALA A 1 77 ? 10.700 2.472 6.451 1.00 89.69 77 ALA A CA 1
ATOM 605 C C . ALA A 1 77 ? 9.194 2.784 6.409 1.00 89.69 77 ALA A C 1
ATOM 607 O O . ALA A 1 77 ? 8.507 2.678 7.426 1.00 89.69 77 ALA A O 1
ATOM 608 N N . ALA A 1 78 ? 8.655 3.114 5.232 1.00 88.38 78 ALA A N 1
ATOM 609 C CA . ALA A 1 78 ? 7.223 3.351 5.062 1.00 88.38 78 ALA A CA 1
ATOM 610 C C . ALA A 1 78 ? 6.385 2.072 5.247 1.00 88.38 78 ALA A C 1
ATOM 612 O O . ALA A 1 78 ? 5.326 2.118 5.877 1.00 88.38 78 ALA A O 1
ATOM 613 N N . VAL A 1 79 ? 6.863 0.917 4.769 1.00 90.94 79 VAL A N 1
ATOM 614 C CA . VAL A 1 79 ? 6.217 -0.386 5.018 1.00 90.94 79 VAL A CA 1
ATOM 615 C C . VAL A 1 79 ? 6.217 -0.733 6.510 1.00 90.94 79 VAL A C 1
ATOM 617 O O . VAL A 1 79 ? 5.216 -1.238 7.018 1.00 90.94 79 VAL A O 1
ATOM 620 N N . GLY A 1 80 ? 7.294 -0.418 7.233 1.00 90.88 80 GLY A N 1
ATOM 621 C CA . GLY A 1 80 ? 7.373 -0.560 8.688 1.00 90.88 80 GLY A CA 1
ATOM 622 C C . GLY A 1 80 ? 6.251 0.194 9.402 1.00 90.88 80 GLY A C 1
ATOM 623 O O . GLY A 1 80 ? 5.517 -0.407 10.181 1.00 90.88 80 GLY A O 1
ATOM 624 N N . ARG A 1 81 ? 6.015 1.462 9.037 1.00 90.25 81 ARG A N 1
ATOM 625 C CA . ARG A 1 81 ? 4.911 2.269 9.597 1.00 90.25 81 ARG A CA 1
ATOM 626 C C . ARG A 1 81 ? 3.537 1.646 9.332 1.00 90.25 81 ARG A C 1
ATOM 628 O O . ARG A 1 81 ? 2.698 1.614 10.229 1.00 90.25 81 ARG A O 1
ATOM 635 N N . TRP A 1 82 ? 3.317 1.107 8.129 1.00 91.62 82 TRP A N 1
ATOM 636 C CA . TRP A 1 82 ? 2.091 0.365 7.806 1.00 91.62 82 TRP A CA 1
ATOM 637 C C . TRP A 1 82 ? 1.912 -0.878 8.689 1.00 91.62 82 TRP A C 1
ATOM 639 O O . TRP A 1 82 ? 0.799 -1.152 9.141 1.00 91.62 82 TRP A O 1
ATOM 649 N N . ARG A 1 83 ? 2.994 -1.625 8.950 1.00 91.00 83 ARG A N 1
ATOM 650 C CA . ARG A 1 83 ? 2.986 -2.823 9.809 1.00 91.00 83 ARG A CA 1
ATOM 651 C C . ARG A 1 83 ? 2.761 -2.481 11.284 1.00 91.00 83 ARG A C 1
ATOM 653 O O . ARG A 1 83 ? 1.995 -3.180 11.948 1.00 91.00 83 ARG A O 1
ATOM 660 N N . ASP A 1 84 ? 3.374 -1.409 11.778 1.00 90.88 84 ASP A N 1
ATOM 661 C CA . ASP A 1 84 ? 3.191 -0.928 13.150 1.00 90.88 84 ASP A CA 1
ATOM 662 C C . ASP A 1 84 ? 1.739 -0.514 13.396 1.00 90.88 84 ASP A C 1
ATOM 664 O O . ASP A 1 84 ? 1.107 -1.010 14.331 1.00 90.88 84 ASP A O 1
ATOM 668 N N . TRP A 1 85 ? 1.177 0.295 12.492 1.00 90.19 85 TRP A N 1
ATOM 669 C CA . TRP A 1 85 ? -0.224 0.704 12.561 1.00 90.19 85 TRP A CA 1
ATOM 670 C C . TRP A 1 85 ? -1.183 -0.492 12.531 1.00 90.19 85 TRP A C 1
ATOM 672 O O . TRP A 1 85 ? -2.118 -0.558 13.329 1.00 90.19 85 TRP A O 1
ATOM 682 N N . LEU A 1 86 ? -0.936 -1.466 11.647 1.00 87.81 86 LEU A N 1
ATOM 683 C CA . LEU A 1 86 ? -1.747 -2.682 11.564 1.00 87.81 86 LEU A CA 1
ATOM 684 C C . LEU A 1 86 ? -1.684 -3.516 12.854 1.00 87.81 86 LEU A C 1
ATOM 686 O O . LEU A 1 86 ? -2.663 -4.162 13.216 1.00 87.81 86 LEU A O 1
ATOM 690 N N . SER A 1 87 ? -0.549 -3.480 13.554 1.00 87.19 87 SER A N 1
ATOM 691 C CA . SER A 1 87 ? -0.336 -4.175 14.829 1.00 87.19 87 SER A CA 1
ATOM 692 C C . SER A 1 87 ? -0.907 -3.414 16.034 1.00 87.19 87 SER A C 1
ATOM 694 O O . SER A 1 87 ? -0.724 -3.847 17.169 1.00 87.19 87 SER A O 1
ATOM 696 N N . GLY A 1 88 ? -1.570 -2.273 15.812 1.00 84.00 88 GLY A N 1
ATOM 697 C CA . GLY A 1 88 ? -2.115 -1.421 16.871 1.00 84.00 88 GLY A CA 1
ATOM 698 C C . GLY A 1 88 ? -1.068 -0.574 17.598 1.00 84.00 88 GLY A C 1
ATOM 699 O O . GLY A 1 88 ? -1.397 0.063 18.596 1.00 84.00 88 GLY A O 1
ATOM 700 N N . LYS A 1 89 ? 0.182 -0.541 17.115 1.00 79.69 89 LYS A N 1
ATOM 701 C CA . LYS A 1 89 ? 1.198 0.395 17.605 1.00 79.69 89 LYS A CA 1
ATOM 702 C C . LYS A 1 89 ? 0.997 1.745 16.933 1.00 79.69 89 LYS A C 1
ATOM 704 O O . LYS A 1 89 ? 0.645 1.808 15.755 1.00 79.69 89 LYS A O 1
ATOM 709 N N . GLU A 1 90 ? 1.233 2.832 17.665 1.00 68.94 90 GLU A N 1
ATOM 710 C CA . GLU A 1 90 ? 1.245 4.153 17.045 1.00 68.94 90 GLU A CA 1
ATOM 711 C C . GLU A 1 90 ? 2.361 4.203 15.991 1.00 68.94 90 GLU A C 1
ATOM 713 O O . GLU A 1 90 ? 3.535 4.019 16.333 1.00 68.94 90 GLU A O 1
ATOM 718 N N . PRO A 1 91 ? 2.027 4.420 14.704 1.00 63.59 91 PRO A N 1
ATOM 719 C CA . PRO A 1 91 ? 3.038 4.602 13.681 1.00 63.59 91 PRO A CA 1
ATOM 720 C C . PRO A 1 91 ? 3.794 5.878 14.036 1.00 63.59 91 PRO A C 1
ATOM 722 O O . PRO A 1 91 ? 3.205 6.958 14.088 1.00 63.59 91 PRO A O 1
ATOM 725 N N . ARG A 1 92 ? 5.094 5.761 14.322 1.00 58.31 92 ARG A N 1
ATOM 726 C CA . ARG A 1 92 ? 5.913 6.923 14.674 1.00 58.31 92 ARG A CA 1
ATOM 727 C C . ARG A 1 92 ? 5.803 7.953 13.545 1.00 58.31 92 ARG A C 1
ATOM 729 O O . ARG A 1 92 ? 6.140 7.651 12.398 1.00 58.31 92 ARG A O 1
ATOM 736 N N . ALA A 1 93 ? 5.269 9.127 13.885 1.00 50.81 93 ALA A N 1
ATOM 737 C CA . ALA A 1 93 ? 4.939 10.193 12.948 1.00 50.81 93 ALA A CA 1
ATOM 738 C C . ALA A 1 93 ? 6.129 10.541 12.035 1.00 50.81 93 ALA A C 1
ATOM 740 O O . ALA A 1 93 ? 7.278 10.617 12.472 1.00 50.81 93 ALA A O 1
ATOM 741 N N . THR A 1 94 ? 5.834 10.723 10.750 1.00 54.91 94 THR A N 1
ATOM 742 C CA . THR A 1 94 ? 6.763 11.108 9.682 1.00 54.91 94 THR A CA 1
ATOM 743 C C . THR A 1 94 ? 7.449 12.453 9.955 1.00 54.91 94 THR A C 1
ATOM 745 O O . THR A 1 94 ? 6.756 13.406 10.307 1.00 54.91 94 THR A O 1
ATOM 748 N N . PRO A 1 95 ? 8.740 12.632 9.618 1.00 43.28 95 PRO A N 1
ATOM 749 C CA . PRO A 1 95 ? 9.111 13.790 8.822 1.00 43.28 95 PRO A CA 1
ATOM 750 C C . PRO A 1 95 ? 8.535 13.572 7.415 1.00 43.28 95 PRO A C 1
ATOM 752 O O . PRO A 1 95 ? 8.903 12.632 6.711 1.00 43.28 95 PRO A O 1
ATOM 755 N N . SER A 1 96 ? 7.542 14.374 7.046 1.00 43.53 96 SER A N 1
ATOM 756 C CA . SER A 1 96 ? 6.960 14.387 5.704 1.00 43.53 96 SER A CA 1
ATOM 757 C C . SER A 1 96 ? 8.036 14.734 4.663 1.00 43.53 96 SER A C 1
ATOM 759 O O . SER A 1 96 ? 8.693 15.760 4.832 1.00 43.53 96 SER A O 1
ATOM 761 N N . PRO A 1 97 ? 8.188 13.997 3.549 1.00 52.19 97 PRO A N 1
ATOM 762 C CA . PRO A 1 97 ? 8.996 14.437 2.410 1.00 52.19 97 PRO A CA 1
ATOM 763 C C . PRO A 1 97 ? 8.217 15.437 1.529 1.00 52.19 97 PRO A C 1
ATOM 765 O O . PRO A 1 97 ? 8.091 15.267 0.322 1.00 52.19 97 PRO A O 1
ATOM 768 N N . GLN A 1 98 ? 7.674 16.497 2.136 1.00 43.75 98 GLN A N 1
ATOM 769 C CA . GLN A 1 98 ? 7.148 17.672 1.423 1.00 43.75 98 GLN A CA 1
ATOM 770 C C . GLN A 1 98 ? 8.015 18.906 1.723 1.00 43.75 98 GLN A C 1
ATOM 772 O O . GLN A 1 98 ? 7.510 19.980 2.023 1.00 43.75 98 GLN A O 1
ATOM 777 N N . THR A 1 99 ? 9.338 18.739 1.663 1.00 47.06 99 THR A N 1
ATOM 778 C CA . THR A 1 99 ? 10.330 19.832 1.709 1.00 47.06 99 THR A CA 1
ATOM 779 C C . THR A 1 99 ? 11.562 19.510 0.857 1.00 47.06 99 THR A C 1
ATOM 781 O O . THR A 1 99 ? 12.683 19.834 1.217 1.00 47.06 99 THR A O 1
ATOM 784 N N . THR A 1 100 ? 11.391 18.895 -0.314 1.00 50.16 100 THR A N 1
ATOM 785 C CA . THR A 1 100 ? 12.442 18.873 -1.356 1.00 50.16 100 THR A CA 1
ATOM 786 C C . THR A 1 100 ? 11.859 19.091 -2.753 1.00 50.16 100 THR A C 1
ATOM 788 O O . THR A 1 100 ? 12.198 18.429 -3.723 1.00 50.16 100 THR A O 1
ATOM 791 N N . ALA A 1 101 ? 10.987 20.087 -2.866 1.00 53.41 101 ALA A N 1
ATOM 792 C CA . ALA A 1 101 ? 10.772 20.839 -4.097 1.00 53.41 101 ALA A CA 1
ATOM 793 C C . ALA A 1 101 ? 10.692 22.304 -3.647 1.00 53.41 101 ALA A C 1
ATOM 795 O O . ALA A 1 101 ? 9.675 22.748 -3.134 1.00 53.41 101 ALA A O 1
ATOM 796 N N . THR A 1 102 ? 11.774 23.083 -3.616 1.00 47.62 102 THR A N 1
ATOM 797 C CA . THR A 1 102 ? 12.338 23.738 -4.800 1.00 47.62 102 THR A CA 1
ATOM 798 C C . THR A 1 102 ? 13.691 24.352 -4.405 1.00 47.62 102 THR A C 1
ATOM 800 O O . THR A 1 102 ? 13.743 25.473 -3.910 1.00 47.62 102 THR A O 1
ATOM 803 N N . ALA A 1 103 ? 14.802 23.639 -4.591 1.00 49.00 103 ALA A N 1
ATOM 804 C CA . ALA A 1 103 ? 16.103 24.290 -4.729 1.00 49.00 103 ALA A CA 1
ATOM 805 C C . ALA A 1 103 ? 16.348 24.437 -6.228 1.00 49.00 103 ALA A C 1
ATOM 807 O O . ALA A 1 103 ? 16.938 23.571 -6.866 1.00 49.00 103 ALA A O 1
ATOM 808 N N . THR A 1 104 ? 15.810 25.508 -6.805 1.00 45.44 104 THR A N 1
ATOM 809 C CA . THR A 1 104 ? 16.224 25.986 -8.122 1.00 45.44 104 THR A CA 1
ATOM 810 C C . THR A 1 104 ? 17.737 26.203 -8.061 1.00 45.44 104 THR A C 1
ATOM 812 O O . THR A 1 104 ? 18.174 27.042 -7.268 1.00 45.44 104 THR A O 1
ATOM 815 N N . PRO A 1 105 ? 18.572 25.519 -8.863 1.00 49.41 105 PRO A N 1
ATOM 816 C CA . PRO A 1 105 ? 19.893 26.044 -9.146 1.00 49.41 105 PRO A CA 1
ATOM 817 C C . PRO A 1 105 ? 19.652 27.291 -9.994 1.00 49.41 105 PRO A C 1
ATOM 819 O O . PRO A 1 105 ? 19.462 27.219 -11.210 1.00 49.41 105 PRO A O 1
ATOM 822 N N . GLN A 1 106 ? 19.551 28.442 -9.327 1.00 50.62 106 GLN A N 1
ATOM 823 C CA . GLN A 1 106 ? 19.578 29.741 -9.972 1.00 50.62 106 GLN A CA 1
ATOM 824 C C . GLN A 1 106 ? 20.920 29.810 -10.700 1.00 50.62 106 GLN A C 1
ATOM 826 O O . GLN A 1 106 ? 21.960 30.071 -10.093 1.00 50.62 106 GLN A O 1
ATOM 831 N N . HIS A 1 107 ? 20.891 29.482 -11.994 1.00 47.91 107 HIS A N 1
ATOM 832 C CA . HIS A 1 107 ? 21.984 29.726 -12.914 1.00 47.91 107 HIS A CA 1
ATOM 833 C C . HIS A 1 107 ? 22.396 31.177 -12.709 1.00 47.91 107 HIS A C 1
ATOM 835 O O . HIS A 1 107 ? 21.607 32.102 -12.906 1.00 47.91 107 HIS A O 1
ATOM 841 N N . GLN A 1 108 ? 23.616 31.339 -12.212 1.00 45.75 108 GLN A N 1
ATOM 842 C CA . GLN A 1 108 ? 24.255 32.622 -12.022 1.00 45.75 108 GLN A CA 1
ATOM 843 C C . GLN A 1 108 ? 24.174 33.359 -13.357 1.00 45.75 108 GLN A C 1
ATOM 845 O O . GLN A 1 108 ? 24.744 32.914 -14.355 1.00 45.75 108 GLN A O 1
ATOM 850 N N . ALA A 1 109 ? 23.435 34.466 -13.383 1.00 47.47 109 ALA A N 1
ATOM 851 C CA . ALA A 1 109 ? 23.538 35.424 -14.464 1.00 47.47 109 ALA A CA 1
ATOM 852 C C . ALA A 1 109 ? 24.964 35.980 -14.411 1.00 47.47 109 ALA A C 1
ATOM 854 O O . ALA A 1 109 ? 25.286 36.868 -13.622 1.00 47.47 109 ALA A O 1
ATOM 855 N N . THR A 1 110 ? 25.841 35.380 -15.213 1.00 56.00 110 THR A N 1
ATOM 856 C CA . THR A 1 110 ? 27.149 35.929 -15.532 1.00 56.00 110 THR A CA 1
ATOM 857 C C . THR A 1 110 ? 26.891 37.220 -16.305 1.00 56.00 110 THR A C 1
ATOM 859 O O . THR A 1 110 ? 26.626 37.222 -17.501 1.00 56.00 110 THR A O 1
ATOM 862 N N . THR A 1 111 ? 26.926 38.342 -15.597 1.00 56.00 111 THR A N 1
ATOM 863 C CA . THR A 1 111 ? 27.179 39.649 -16.204 1.00 56.00 111 THR A CA 1
ATOM 864 C C . THR A 1 111 ? 28.495 40.144 -15.629 1.00 56.00 111 THR A C 1
ATOM 866 O O . THR A 1 111 ? 28.565 41.095 -14.857 1.00 56.00 111 THR A O 1
ATOM 869 N N . GLN A 1 112 ? 29.574 39.449 -15.998 1.00 56.38 112 GLN A N 1
ATOM 870 C CA . GLN A 1 112 ? 30.874 40.093 -16.076 1.00 56.38 112 GLN A CA 1
ATOM 871 C C . GLN A 1 112 ? 30.859 41.003 -17.302 1.00 56.38 112 GLN A C 1
ATOM 873 O O . GLN A 1 112 ? 31.030 40.542 -18.426 1.00 56.38 112 GLN A O 1
ATOM 878 N N . ILE A 1 113 ? 30.700 42.305 -17.085 1.00 59.75 113 ILE A N 1
ATOM 879 C CA . ILE A 1 113 ? 31.220 43.296 -18.025 1.00 59.75 113 ILE A CA 1
ATOM 880 C C . ILE A 1 113 ? 32.112 44.238 -17.223 1.00 59.75 113 ILE A C 1
ATOM 882 O O . ILE A 1 113 ? 31.713 45.314 -16.789 1.00 59.75 113 ILE A O 1
ATOM 886 N N . ARG A 1 114 ? 33.359 43.801 -17.012 1.00 56.22 114 ARG A N 1
ATOM 887 C CA . ARG A 1 114 ? 34.474 44.727 -16.815 1.00 56.22 114 ARG A CA 1
ATOM 888 C C . ARG A 1 114 ? 34.697 45.449 -18.142 1.00 56.22 114 ARG A C 1
ATOM 890 O O . ARG A 1 114 ? 35.120 44.827 -19.114 1.00 56.22 114 ARG A O 1
ATOM 897 N N . ARG A 1 115 ? 34.498 46.764 -18.163 1.00 57.31 115 ARG A N 1
ATOM 898 C CA . ARG A 1 115 ? 35.191 47.648 -19.103 1.00 57.31 115 ARG A CA 1
ATOM 899 C C . ARG A 1 115 ? 35.496 48.978 -18.410 1.00 57.31 115 ARG A C 1
ATOM 901 O O . ARG A 1 115 ? 34.633 49.818 -18.210 1.00 57.31 115 ARG A O 1
ATOM 908 N N . THR A 1 116 ? 36.750 49.075 -17.985 1.00 58.59 116 THR A N 1
ATOM 909 C CA . THR A 1 116 ? 37.577 50.282 -17.794 1.00 58.59 116 THR A CA 1
ATOM 910 C C . THR A 1 116 ? 37.390 51.246 -18.996 1.00 58.59 116 THR A C 1
ATOM 912 O O . THR A 1 116 ? 37.127 50.741 -20.085 1.00 58.59 116 THR A O 1
ATOM 915 N N . ILE A 1 117 ? 37.500 52.588 -18.961 1.00 43.91 117 ILE A N 1
ATOM 916 C CA . ILE A 1 117 ? 38.567 53.507 -18.482 1.00 43.91 117 ILE A CA 1
ATOM 917 C C . ILE A 1 117 ? 38.031 55.003 -18.462 1.00 43.91 117 ILE A C 1
ATOM 919 O O . ILE A 1 117 ? 36.816 55.143 -18.576 1.00 43.91 117 ILE A O 1
ATOM 923 N N . PRO A 1 118 ? 38.814 56.113 -18.296 1.00 55.00 118 PRO A N 1
ATOM 924 C CA . PRO A 1 118 ? 38.566 57.206 -17.330 1.00 55.00 118 PRO A CA 1
ATOM 925 C C . PRO A 1 118 ? 38.274 58.596 -17.971 1.00 55.00 118 PRO A C 1
ATOM 927 O O . PRO A 1 118 ? 38.205 58.710 -19.194 1.00 55.00 118 PRO A O 1
ATOM 930 N N . ASN A 1 119 ? 38.179 59.661 -17.160 1.00 4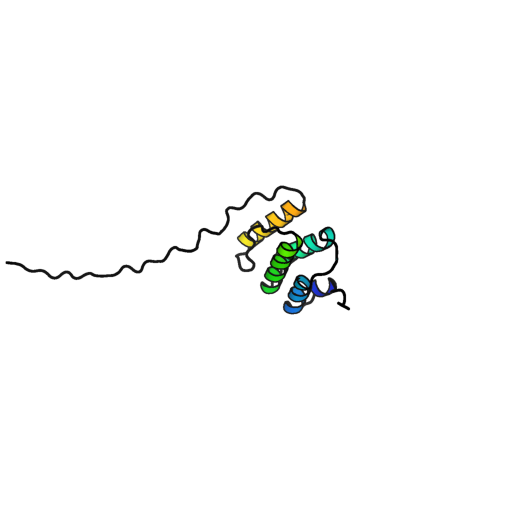7.03 119 ASN A N 1
ATOM 931 C CA . ASN A 1 119 ? 38.639 61.016 -17.517 1.00 47.03 119 ASN A CA 1
ATOM 932 C C . ASN A 1 119 ? 39.005 61.809 -16.256 1.00 47.03 119 ASN A C 1
ATOM 934 O O . ASN A 1 119 ? 38.258 61.664 -15.262 1.00 47.03 119 ASN A O 1
#

Foldseek 3Di:
DDDAQDPVQCPDPDLVSNLCSLQVDGVDDCLVNLVVLLVQCPPPDLSSNVSSQVSNCVRPVDAQQADSPDDPVNSVLSSVLSVCVSVVHHRPHDPHPPPPPDPPPPPPPPPPDDDDDDD